Protein AF-A0A1Y0UY55-F1 (afdb_monomer_lite)

Radius of gyration: 29.43 Å; chains: 1; bounding box: 78×41×104 Å

Foldseek 3Di:
DDDDDPPPPDDPDPPQDAPALFAPCCVVPVPPDDVQLRVLSSVLQVVLCVLQVPRRGDDAAQDLPDPSHSCVRCVPFDCVLVSVLSRQSRDNDSVSHDGVVVSVVSVVVRVVVRVVVVVVVVVVVVVVVVVVVVCVVVPPPPPPPPPPPDDDDDD

Structure (mmCIF, N/CA/C/O backbone):
data_AF-A0A1Y0UY55-F1
#
_entry.id   AF-A0A1Y0UY55-F1
#
loop_
_atom_site.group_PDB
_atom_site.id
_atom_site.type_symbol
_atom_site.label_atom_id
_atom_site.label_alt_id
_atom_site.label_comp_id
_atom_site.label_asym_id
_atom_site.label_entity_id
_atom_site.label_seq_id
_atom_site.pdbx_PDB_ins_code
_atom_site.Cartn_x
_atom_site.Cartn_y
_atom_site.Cartn_z
_atom_site.occupancy
_atom_site.B_iso_or_equiv
_atom_site.auth_seq_id
_atom_site.auth_comp_id
_atom_site.auth_asym_id
_atom_site.auth_atom_id
_atom_site.pdbx_PDB_model_num
ATOM 1 N N . MET A 1 1 ? -0.824 16.457 -48.269 1.00 42.06 1 MET A N 1
ATOM 2 C CA . MET A 1 1 ? -1.947 15.615 -47.802 1.00 42.06 1 MET A CA 1
ATOM 3 C C . MET A 1 1 ? -2.397 16.173 -46.455 1.00 42.06 1 MET A C 1
ATOM 5 O O . MET A 1 1 ? -1.628 16.092 -45.508 1.00 42.06 1 MET A O 1
ATOM 9 N N . LYS A 1 2 ? -3.539 16.873 -46.391 1.00 44.69 2 LYS A N 1
ATOM 10 C CA . LYS A 1 2 ? -4.125 17.350 -45.125 1.00 44.69 2 LYS A CA 1
ATOM 11 C C . LYS A 1 2 ? -5.049 16.246 -44.615 1.00 44.69 2 LYS A C 1
ATOM 13 O O . LYS A 1 2 ? -5.976 15.878 -45.328 1.00 44.69 2 LYS A O 1
ATOM 18 N N . TYR A 1 3 ? -4.761 15.703 -43.439 1.00 45.66 3 TYR A N 1
ATOM 19 C CA . TYR A 1 3 ? -5.627 14.726 -42.781 1.00 45.66 3 TYR A CA 1
ATOM 20 C C . TYR A 1 3 ? -6.868 15.449 -42.228 1.00 45.66 3 TYR A C 1
ATOM 22 O O . TYR A 1 3 ? -6.690 16.471 -41.560 1.00 45.66 3 TYR A O 1
ATOM 30 N N . PRO A 1 4 ? -8.100 14.992 -42.520 1.00 63.03 4 PRO A N 1
ATOM 31 C CA . PRO A 1 4 ? -9.296 15.596 -41.961 1.00 63.03 4 PRO A CA 1
ATOM 32 C C . PRO A 1 4 ? -9.534 15.070 -40.541 1.00 63.03 4 PRO A C 1
ATOM 34 O O . PRO A 1 4 ? -9.404 13.879 -40.279 1.00 63.03 4 PRO A O 1
ATOM 37 N N . ASP A 1 5 ? -9.853 16.007 -39.654 1.00 55.16 5 ASP A N 1
ATOM 38 C CA . ASP A 1 5 ? -10.632 15.851 -38.423 1.00 55.16 5 ASP A CA 1
ATOM 39 C C . ASP A 1 5 ? -10.394 14.579 -37.585 1.00 55.16 5 ASP A C 1
ATOM 41 O O . ASP A 1 5 ? -11.165 13.619 -37.590 1.00 55.16 5 ASP A O 1
ATOM 45 N N . LEU A 1 6 ? -9.326 14.601 -36.784 1.00 55.16 6 LEU A N 1
ATOM 46 C CA . LEU A 1 6 ? -9.222 13.732 -35.616 1.00 55.16 6 LEU A CA 1
ATOM 47 C C . LEU A 1 6 ? -10.054 14.358 -34.495 1.00 55.16 6 LEU A C 1
ATOM 49 O O . LEU A 1 6 ? -9.513 15.035 -33.621 1.00 55.16 6 LEU A O 1
ATOM 53 N N . THR A 1 7 ? -11.368 14.132 -34.491 1.00 56.78 7 THR A N 1
ATOM 54 C CA . THR A 1 7 ? -12.129 14.293 -33.247 1.00 56.78 7 THR A CA 1
ATOM 55 C C . THR A 1 7 ? -11.466 13.389 -32.204 1.00 56.78 7 THR A C 1
ATOM 57 O O . THR A 1 7 ? -11.364 12.184 -32.455 1.00 56.78 7 THR A O 1
ATOM 60 N N . PRO A 1 8 ? -10.970 13.904 -31.068 1.00 49.66 8 PRO A N 1
ATOM 61 C CA . PRO A 1 8 ? -10.341 13.059 -30.069 1.00 49.66 8 PRO A CA 1
ATOM 62 C C . PRO A 1 8 ? -11.425 12.171 -29.449 1.00 49.66 8 PRO A C 1
ATOM 64 O O . PRO A 1 8 ? -12.199 12.605 -28.602 1.00 49.66 8 PRO A O 1
ATOM 67 N N . ILE A 1 9 ? -11.508 10.916 -29.902 1.00 54.31 9 ILE A N 1
ATOM 68 C CA . ILE A 1 9 ? -12.433 9.897 -29.369 1.00 54.31 9 ILE A CA 1
ATOM 69 C C . ILE A 1 9 ? -12.023 9.504 -27.933 1.00 54.31 9 ILE A C 1
ATOM 71 O O . ILE A 1 9 ? -12.793 8.910 -27.174 1.00 54.31 9 ILE A O 1
ATOM 75 N N . THR A 1 10 ? -10.814 9.873 -27.513 1.00 48.00 10 THR A N 1
ATOM 76 C CA . THR A 1 10 ? -10.341 9.708 -26.145 1.00 48.00 10 THR A CA 1
ATOM 77 C C . THR A 1 10 ? -11.104 10.659 -25.227 1.00 48.00 10 THR A C 1
ATOM 79 O O . THR A 1 10 ? -10.847 11.862 -25.194 1.00 48.00 10 THR A O 1
ATOM 82 N N . LYS A 1 11 ? -12.038 10.117 -24.430 1.00 53.25 11 LYS A N 1
ATOM 83 C CA . LYS A 1 11 ? -12.577 10.828 -23.258 1.00 53.25 11 LYS A CA 1
ATOM 84 C C . LYS A 1 11 ? -11.387 11.432 -22.484 1.00 53.25 11 LYS A C 1
ATOM 86 O O . LYS A 1 11 ? -10.401 10.707 -22.336 1.00 53.25 11 LYS A O 1
ATOM 91 N N . PRO A 1 12 ? -11.452 12.670 -21.948 1.00 48.75 12 PRO A N 1
ATOM 92 C CA . PRO A 1 12 ? -10.288 13.415 -21.426 1.00 48.75 12 PRO A CA 1
ATOM 93 C C . PRO A 1 12 ? -9.545 12.788 -20.227 1.00 48.75 12 PRO A C 1
ATOM 95 O O . PRO A 1 12 ? -8.784 13.465 -19.542 1.00 48.75 12 PRO A O 1
ATOM 98 N N . ARG A 1 13 ? -9.808 11.523 -19.891 1.00 48.31 13 ARG A N 1
ATOM 99 C CA . ARG A 1 13 ? -9.375 10.898 -18.648 1.00 48.31 13 ARG A CA 1
ATOM 100 C C . ARG A 1 13 ? -9.328 9.368 -18.702 1.00 48.31 13 ARG A C 1
ATOM 102 O O . ARG A 1 13 ? -9.698 8.718 -17.730 1.00 48.31 13 ARG A O 1
ATOM 109 N N . ARG A 1 14 ? -8.930 8.761 -19.826 1.00 45.62 14 ARG A N 1
ATOM 110 C CA . ARG A 1 14 ? -8.780 7.297 -19.887 1.00 45.62 14 ARG A CA 1
ATOM 111 C C . ARG A 1 14 ? -7.407 6.867 -20.378 1.00 45.62 14 ARG A C 1
ATOM 113 O O . ARG A 1 14 ? -7.262 6.379 -21.486 1.00 45.62 14 ARG A O 1
ATOM 120 N N . ASP A 1 15 ? -6.440 7.034 -19.485 1.00 50.66 15 ASP A N 1
ATOM 121 C CA . ASP A 1 15 ? -5.084 6.496 -19.603 1.00 50.66 15 ASP A CA 1
ATOM 122 C C . ASP A 1 15 ? -4.644 5.923 -18.237 1.00 50.66 15 ASP A C 1
ATOM 124 O O . ASP A 1 15 ? -3.604 6.270 -17.687 1.00 50.66 15 ASP A O 1
ATOM 128 N N . VAL A 1 16 ? -5.529 5.138 -17.600 1.00 51.12 16 VAL A N 1
ATOM 129 C CA . VAL A 1 16 ? -5.511 4.939 -16.131 1.00 51.12 16 VAL A CA 1
ATOM 130 C C . VAL A 1 16 ? -5.124 3.534 -15.651 1.00 51.12 16 VAL A C 1
ATOM 132 O O . VAL A 1 16 ? -5.099 3.295 -14.457 1.00 51.12 16 VAL A O 1
ATOM 135 N N . GLY A 1 17 ? -4.810 2.587 -16.537 1.00 50.25 17 GLY A N 1
ATOM 136 C CA . GLY A 1 17 ? -4.591 1.193 -16.116 1.00 50.25 17 GLY A CA 1
ATOM 137 C C . GLY A 1 17 ? -3.169 0.896 -15.639 1.00 50.25 17 GLY A C 1
ATOM 138 O O . GLY A 1 17 ? -2.929 0.658 -14.463 1.00 50.25 17 GLY A O 1
ATOM 139 N N . ALA A 1 18 ? -2.216 0.894 -16.571 1.00 61.75 18 ALA A N 1
ATOM 140 C CA . ALA A 1 18 ? -0.855 0.443 -16.282 1.00 61.75 18 ALA A CA 1
ATOM 141 C C . ALA A 1 18 ? 0.066 1.572 -15.802 1.00 61.75 18 ALA A C 1
ATOM 143 O O . ALA A 1 18 ? 0.970 1.344 -15.014 1.00 61.75 18 ALA A O 1
ATOM 144 N N . LYS A 1 19 ? -0.134 2.818 -16.249 1.00 69.62 19 LYS A N 1
ATOM 145 C CA . LYS A 1 19 ? 0.881 3.869 -16.059 1.00 69.62 19 LYS A CA 1
ATOM 146 C C . LYS A 1 19 ? 1.117 4.257 -14.593 1.00 69.62 19 LYS A C 1
ATOM 148 O O . LYS A 1 19 ? 2.256 4.542 -14.234 1.00 69.62 19 LYS A O 1
ATOM 153 N N . PHE A 1 20 ? 0.065 4.276 -13.776 1.00 76.38 20 PHE A N 1
ATOM 154 C CA . PHE A 1 20 ? 0.132 4.712 -12.374 1.00 76.38 20 PHE A CA 1
ATOM 155 C C . PHE A 1 20 ? 0.603 3.608 -11.418 1.00 76.38 20 PHE A C 1
ATOM 157 O O . PHE A 1 20 ? 1.113 3.900 -10.337 1.00 76.38 20 PHE A O 1
ATOM 164 N N . THR A 1 21 ? 0.466 2.345 -11.823 1.00 86.44 21 THR A N 1
ATOM 165 C CA . THR A 1 21 ? 0.900 1.170 -11.055 1.00 86.44 21 THR A CA 1
ATOM 166 C C . THR A 1 21 ? 2.222 0.591 -11.561 1.00 86.44 21 THR A C 1
ATOM 168 O O . THR A 1 21 ? 2.841 -0.199 -10.861 1.00 86.44 21 THR A O 1
ATOM 171 N N . MET A 1 22 ? 2.697 0.998 -12.741 1.00 89.25 22 MET A N 1
ATOM 172 C CA . MET A 1 22 ? 3.939 0.495 -13.328 1.00 89.25 22 MET A CA 1
ATOM 173 C C . MET A 1 22 ? 5.179 1.055 -12.629 1.00 89.25 22 MET A C 1
ATOM 175 O O . MET A 1 22 ? 5.333 2.268 -12.453 1.00 89.25 22 MET A O 1
ATOM 179 N N . ALA A 1 23 ? 6.091 0.145 -12.296 1.00 91.81 23 ALA A N 1
ATOM 180 C CA . ALA A 1 23 ? 7.362 0.455 -11.666 1.00 91.81 23 ALA A CA 1
ATOM 181 C C . ALA A 1 23 ? 8.260 1.343 -12.561 1.00 91.81 23 ALA A C 1
ATOM 183 O O . ALA A 1 23 ? 8.166 1.299 -13.797 1.00 91.81 23 ALA A O 1
ATOM 184 N N . PRO A 1 24 ? 9.124 2.192 -11.971 1.00 91.69 24 PRO A N 1
ATOM 185 C CA . PRO A 1 24 ? 9.920 3.165 -12.720 1.00 91.69 24 PRO A CA 1
ATOM 186 C C . PRO A 1 24 ? 10.891 2.530 -13.726 1.00 91.69 24 PRO A C 1
ATOM 188 O O . PRO A 1 24 ? 11.105 3.101 -14.795 1.00 91.69 24 PRO A O 1
ATOM 191 N N . GLU A 1 25 ? 11.459 1.369 -13.418 1.00 91.31 25 GLU A N 1
ATOM 192 C CA . GLU A 1 25 ? 12.340 0.595 -14.294 1.00 91.31 25 GLU A CA 1
ATOM 193 C C . GLU A 1 25 ? 11.589 0.027 -15.503 1.00 91.31 25 GLU A C 1
ATOM 195 O O . GLU A 1 25 ? 12.051 0.186 -16.630 1.00 91.31 25 GLU A O 1
ATOM 200 N N . MET A 1 26 ? 10.369 -0.482 -15.303 1.00 89.88 26 MET A N 1
ATOM 201 C CA . MET A 1 26 ? 9.508 -0.975 -16.386 1.00 89.88 26 MET A CA 1
ATOM 202 C C . MET A 1 26 ? 9.090 0.143 -17.343 1.00 89.88 26 MET A C 1
ATOM 204 O O . MET A 1 26 ? 8.956 -0.068 -18.546 1.00 89.88 26 MET A O 1
ATOM 208 N N . ARG A 1 27 ? 8.936 1.371 -16.830 1.00 86.56 27 ARG A N 1
ATOM 209 C CA . ARG A 1 27 ? 8.690 2.566 -17.654 1.00 86.56 27 ARG A CA 1
ATOM 210 C C . ARG A 1 27 ? 9.889 2.980 -18.505 1.00 86.56 27 ARG A C 1
ATOM 212 O O . ARG A 1 27 ? 9.682 3.639 -19.521 1.00 86.56 27 ARG A O 1
ATOM 219 N N . ARG A 1 28 ? 11.113 2.702 -18.048 1.00 85.56 28 ARG A N 1
ATOM 220 C CA . ARG A 1 28 ? 12.355 3.136 -18.705 1.00 85.56 28 ARG A CA 1
ATOM 221 C C . ARG A 1 28 ? 12.838 2.097 -19.708 1.00 85.56 28 ARG A C 1
ATOM 223 O O . ARG A 1 28 ? 13.065 2.444 -20.861 1.00 85.56 28 ARG A O 1
ATOM 230 N N . GLU A 1 29 ? 12.966 0.847 -19.276 1.00 85.19 29 GLU A N 1
ATOM 231 C CA . GLU A 1 29 ? 13.508 -0.248 -20.077 1.00 85.19 29 GLU A CA 1
ATOM 232 C C . GLU A 1 29 ? 12.925 -1.594 -19.618 1.00 85.19 29 GLU A C 1
ATOM 234 O O . GLU A 1 29 ? 13.529 -2.339 -18.852 1.00 85.19 29 GLU A O 1
ATOM 239 N N . ALA A 1 30 ? 11.726 -1.921 -20.103 1.00 79.94 30 ALA A N 1
ATOM 240 C CA . ALA A 1 30 ? 11.030 -3.150 -19.713 1.00 79.94 30 ALA A CA 1
ATOM 241 C C . ALA A 1 30 ? 11.770 -4.443 -20.113 1.00 79.94 30 ALA A C 1
ATOM 243 O O . ALA A 1 30 ? 11.620 -5.461 -19.451 1.00 79.94 30 ALA A O 1
ATOM 244 N N . ALA A 1 31 ? 12.563 -4.422 -21.190 1.00 79.25 31 ALA A N 1
ATOM 245 C CA . ALA A 1 31 ? 13.205 -5.624 -21.728 1.00 79.25 31 ALA A CA 1
ATOM 246 C C . ALA A 1 31 ? 14.333 -6.184 -20.839 1.00 79.25 31 ALA A C 1
ATOM 248 O O . ALA A 1 31 ? 14.628 -7.373 -20.924 1.00 79.25 31 ALA A O 1
ATOM 249 N N . GLY A 1 32 ? 14.965 -5.337 -20.019 1.00 79.00 32 GLY A N 1
ATOM 250 C CA . GLY A 1 32 ? 16.083 -5.714 -19.145 1.00 79.00 32 GLY A CA 1
ATOM 251 C C . GLY A 1 32 ? 15.760 -5.674 -17.651 1.00 79.00 32 GLY A C 1
ATOM 252 O O . GLY A 1 32 ? 16.637 -5.951 -16.837 1.00 79.00 32 GLY A O 1
ATOM 253 N N . ALA A 1 33 ? 14.536 -5.300 -17.281 1.00 83.94 33 ALA A N 1
ATOM 254 C CA . ALA A 1 33 ? 14.147 -5.132 -15.890 1.00 83.94 33 ALA A CA 1
ATOM 255 C C . ALA A 1 33 ? 13.606 -6.438 -15.284 1.00 83.94 33 ALA A C 1
ATOM 257 O O . ALA A 1 33 ? 12.964 -7.239 -15.963 1.00 83.94 33 ALA A O 1
ATOM 258 N N . ASP A 1 34 ? 13.842 -6.635 -13.987 1.00 88.94 34 ASP A N 1
ATOM 259 C CA . ASP A 1 34 ? 13.304 -7.780 -13.251 1.00 88.94 34 ASP A CA 1
ATOM 260 C C . ASP A 1 34 ? 11.809 -7.577 -12.953 1.00 88.94 34 ASP A C 1
ATOM 262 O O . ASP A 1 34 ? 11.404 -6.585 -12.341 1.00 88.94 34 ASP A O 1
ATOM 266 N N . GLY A 1 35 ? 10.986 -8.529 -13.398 1.00 89.75 35 GLY A N 1
ATOM 267 C CA . GLY A 1 35 ? 9.536 -8.517 -13.216 1.00 89.75 35 GLY A CA 1
ATOM 268 C C . GLY A 1 35 ? 9.100 -8.673 -11.762 1.00 89.75 35 GLY A C 1
ATOM 269 O O . GLY A 1 35 ? 8.130 -8.045 -11.351 1.00 89.75 35 GLY A O 1
ATOM 270 N N . LEU A 1 36 ? 9.832 -9.442 -10.952 1.00 94.62 36 LEU A N 1
ATOM 271 C CA . LEU A 1 36 ? 9.422 -9.752 -9.578 1.00 94.62 36 LEU A CA 1
ATOM 272 C C . LEU A 1 36 ? 9.328 -8.508 -8.670 1.00 94.62 36 LEU A C 1
ATOM 274 O O . LEU A 1 36 ? 8.268 -8.280 -8.078 1.00 94.62 36 LEU A O 1
ATOM 278 N N . PRO A 1 37 ? 10.366 -7.655 -8.552 1.00 95.81 37 PRO A N 1
ATOM 279 C CA . PRO A 1 37 ? 10.258 -6.424 -7.773 1.00 95.81 37 PRO A CA 1
ATOM 280 C C . PRO A 1 37 ? 9.311 -5.404 -8.422 1.00 95.81 37 PRO A C 1
ATOM 282 O O . PRO A 1 37 ? 8.736 -4.568 -7.716 1.00 95.81 37 PRO A O 1
ATOM 285 N N . ALA A 1 38 ? 9.117 -5.444 -9.743 1.00 95.06 38 ALA A N 1
ATOM 286 C CA . ALA A 1 38 ? 8.142 -4.592 -10.422 1.00 95.06 38 ALA A CA 1
ATOM 287 C C . ALA A 1 38 ? 6.695 -4.974 -10.067 1.00 95.06 38 ALA A C 1
ATOM 289 O O . ALA A 1 38 ? 5.859 -4.093 -9.836 1.00 95.06 38 ALA A O 1
ATOM 290 N N . ASP A 1 39 ? 6.412 -6.270 -9.939 1.00 95.19 39 ASP A N 1
ATOM 291 C CA . ASP A 1 39 ? 5.116 -6.780 -9.501 1.00 95.19 39 ASP A CA 1
ATOM 292 C C . ASP A 1 39 ? 4.821 -6.354 -8.059 1.00 95.19 39 ASP A C 1
ATOM 294 O O . ASP A 1 39 ? 3.722 -5.870 -7.786 1.00 95.19 39 ASP A O 1
ATOM 298 N N . VAL A 1 40 ? 5.811 -6.412 -7.159 1.00 97.81 40 VAL A N 1
ATOM 299 C CA . VAL A 1 40 ? 5.698 -5.910 -5.772 1.00 97.81 40 VAL A CA 1
ATOM 300 C C . VAL A 1 40 ? 5.306 -4.430 -5.738 1.00 97.81 40 VAL A C 1
ATOM 302 O O . VAL A 1 40 ? 4.404 -4.038 -4.990 1.00 97.81 40 VAL A O 1
ATOM 305 N N . PHE A 1 41 ? 5.934 -3.609 -6.584 1.00 96.69 41 PHE A N 1
ATOM 306 C CA . PHE A 1 41 ? 5.590 -2.194 -6.707 1.00 96.69 41 PHE A CA 1
ATOM 307 C C . PHE A 1 41 ? 4.136 -2.023 -7.160 1.00 96.69 41 PHE A C 1
ATOM 309 O O . PHE A 1 41 ? 3.355 -1.315 -6.519 1.00 96.69 41 PHE A O 1
ATOM 316 N N . SER A 1 42 ? 3.744 -2.700 -8.242 1.00 94.88 42 SER A N 1
ATOM 317 C CA . SER A 1 42 ? 2.394 -2.576 -8.802 1.00 94.88 42 SER A CA 1
ATOM 318 C C . SER A 1 42 ? 1.306 -3.097 -7.860 1.00 94.88 42 SER A C 1
ATOM 320 O O . SER A 1 42 ? 0.231 -2.493 -7.763 1.00 94.88 42 SER A O 1
ATOM 322 N N . PHE A 1 43 ? 1.607 -4.146 -7.093 1.00 96.00 43 PHE A N 1
ATOM 323 C CA . PHE A 1 43 ? 0.754 -4.668 -6.035 1.00 96.00 43 PHE A CA 1
ATOM 324 C C . PHE A 1 43 ? 0.511 -3.614 -4.956 1.00 96.00 43 PHE A C 1
ATOM 326 O O . PHE A 1 43 ? -0.641 -3.334 -4.633 1.00 96.00 43 PHE A O 1
ATOM 333 N N . ALA A 1 44 ? 1.562 -2.965 -4.448 1.00 96.94 44 ALA A N 1
ATOM 334 C CA . ALA A 1 44 ? 1.422 -1.936 -3.418 1.00 96.94 44 ALA A CA 1
ATOM 335 C C . ALA A 1 44 ? 0.585 -0.738 -3.893 1.00 96.94 44 ALA A C 1
ATOM 337 O O . ALA A 1 44 ? -0.275 -0.247 -3.159 1.00 96.94 44 ALA A O 1
ATOM 338 N N . LYS A 1 45 ? 0.773 -0.297 -5.142 1.00 95.31 45 LYS A N 1
ATOM 339 C CA . LYS A 1 45 ? -0.034 0.782 -5.739 1.00 95.31 45 LYS A CA 1
ATOM 340 C C . LYS A 1 45 ? -1.499 0.370 -5.881 1.00 95.31 45 LYS A C 1
ATOM 342 O O . LYS A 1 45 ? -2.387 1.163 -5.582 1.00 95.31 45 LYS A O 1
ATOM 347 N N . THR A 1 46 ? -1.747 -0.872 -6.290 1.00 94.50 46 THR A N 1
ATOM 348 C CA . THR A 1 46 ? -3.101 -1.426 -6.424 1.00 94.50 46 THR A CA 1
ATOM 349 C C . THR A 1 46 ? -3.787 -1.562 -5.068 1.00 94.50 46 THR A C 1
ATOM 351 O O . THR A 1 46 ? -4.940 -1.164 -4.929 1.00 94.50 46 THR A O 1
ATOM 354 N N . LEU A 1 47 ? -3.073 -2.057 -4.055 1.00 95.88 47 LEU A N 1
ATOM 355 C CA . LEU A 1 47 ? -3.570 -2.158 -2.686 1.00 95.88 47 LEU A CA 1
ATOM 356 C C . LEU A 1 47 ? -3.947 -0.781 -2.139 1.00 95.88 47 LEU A C 1
ATOM 358 O O . LEU A 1 47 ? -5.019 -0.622 -1.565 1.00 95.88 47 LEU A O 1
ATOM 362 N N . TRP A 1 48 ? -3.108 0.229 -2.369 1.00 96.38 48 TRP A N 1
ATOM 363 C CA . TRP A 1 48 ? -3.425 1.596 -1.972 1.00 96.38 48 TRP A CA 1
ATOM 364 C C . TRP A 1 48 ? -4.699 2.111 -2.653 1.00 96.38 48 TRP A C 1
ATOM 366 O O . TRP A 1 48 ? -5.583 2.601 -1.961 1.00 96.38 48 TRP A O 1
ATOM 376 N N . ILE A 1 49 ? -4.836 1.945 -3.977 1.00 94.75 49 ILE A N 1
ATOM 377 C CA . ILE A 1 49 ? -6.047 2.346 -4.724 1.00 94.75 49 ILE A CA 1
ATOM 378 C C . ILE A 1 49 ? -7.287 1.642 -4.164 1.00 94.75 49 ILE A C 1
ATOM 380 O O . ILE A 1 49 ? -8.341 2.258 -4.027 1.00 94.75 49 ILE A O 1
ATOM 384 N N . PHE A 1 50 ? -7.165 0.356 -3.836 1.00 93.69 50 PHE A N 1
ATOM 385 C CA . PHE A 1 50 ? -8.254 -0.422 -3.259 1.00 93.69 50 PHE A CA 1
ATOM 386 C C . PHE A 1 50 ? -8.681 0.109 -1.884 1.00 93.69 50 PHE A C 1
ATOM 388 O O . PHE A 1 50 ? -9.876 0.248 -1.637 1.00 93.69 50 PHE A O 1
ATOM 395 N N . LEU A 1 51 ? -7.724 0.436 -1.012 1.00 93.81 51 LEU A N 1
ATOM 396 C CA . LEU A 1 51 ? -7.997 0.922 0.344 1.00 93.81 51 LEU A CA 1
ATOM 397 C C . LEU A 1 51 ? -8.548 2.351 0.368 1.00 93.81 51 LEU A C 1
ATOM 399 O O . LEU A 1 51 ? -9.423 2.656 1.172 1.00 93.81 51 LEU A O 1
ATOM 403 N N . THR A 1 52 ? -8.042 3.233 -0.494 1.00 94.00 52 THR A N 1
ATOM 404 C CA . THR A 1 52 ? -8.445 4.649 -0.511 1.00 94.00 52 THR A CA 1
ATOM 405 C C . THR A 1 52 ? -9.643 4.923 -1.411 1.00 94.00 52 THR A C 1
ATOM 407 O O . THR A 1 52 ? -10.301 5.950 -1.262 1.00 94.00 52 THR A O 1
ATOM 410 N N . GLY A 1 53 ? -9.922 4.032 -2.365 1.00 92.56 53 GLY A N 1
ATOM 411 C CA . GLY A 1 53 ? -10.930 4.239 -3.400 1.00 92.56 53 GLY A CA 1
ATOM 412 C C . GLY A 1 53 ? -1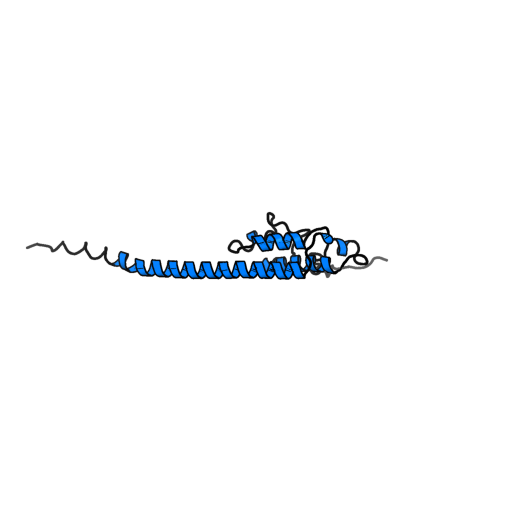0.539 5.285 -4.450 1.00 92.56 53 GLY A C 1
ATOM 413 O O . GLY A 1 53 ? -11.369 5.619 -5.293 1.00 92.56 53 GLY A O 1
ATOM 414 N N . GLU A 1 54 ? -9.303 5.799 -4.432 1.00 90.75 54 GLU A N 1
ATOM 415 C CA . GLU A 1 54 ? -8.831 6.843 -5.349 1.00 90.75 54 GLU A CA 1
ATOM 416 C C . GLU A 1 54 ? -8.363 6.245 -6.690 1.00 90.75 54 GLU A C 1
ATOM 418 O O . GLU A 1 54 ? -7.253 5.711 -6.788 1.00 90.75 54 GLU A O 1
ATOM 423 N N . PRO A 1 55 ? -9.153 6.359 -7.777 1.00 82.94 55 PRO A N 1
ATOM 424 C CA . PRO A 1 55 ? -8.936 5.584 -9.002 1.00 82.94 55 PRO A CA 1
ATOM 425 C C . PRO A 1 55 ? -7.720 6.038 -9.816 1.00 82.94 55 PRO A C 1
ATOM 427 O O . PRO A 1 55 ? -7.284 5.334 -10.723 1.00 82.94 55 PRO A O 1
ATOM 430 N N . LEU A 1 56 ? -7.203 7.238 -9.547 1.00 84.06 56 LEU A N 1
ATOM 431 C CA . LEU A 1 56 ? -6.044 7.793 -10.250 1.00 84.06 56 LEU A CA 1
ATOM 432 C C . LEU A 1 56 ? -4.722 7.390 -9.593 1.00 84.06 56 LEU A C 1
ATOM 434 O O . LEU A 1 56 ? -3.668 7.600 -10.190 1.00 84.06 56 LEU A O 1
ATOM 438 N N . GLY A 1 57 ? -4.765 6.811 -8.390 1.00 88.00 57 GLY A N 1
ATOM 439 C CA . GLY A 1 57 ? -3.560 6.510 -7.637 1.00 88.00 57 GLY A CA 1
ATOM 440 C C . GLY A 1 57 ? -2.756 7.770 -7.309 1.00 88.00 57 GLY A C 1
ATOM 441 O O . GLY A 1 57 ? -3.287 8.867 -7.134 1.00 88.00 57 GLY A O 1
ATOM 442 N N . PHE A 1 58 ? -1.442 7.595 -7.247 1.00 91.06 58 PHE A N 1
ATOM 443 C CA . PHE A 1 58 ? -0.476 8.669 -7.052 1.00 91.06 58 PHE A CA 1
ATOM 444 C C . PHE A 1 58 ? 0.789 8.390 -7.861 1.00 91.06 58 PHE A C 1
ATOM 446 O O . PHE A 1 58 ? 1.032 7.254 -8.270 1.00 91.06 58 PHE A O 1
ATOM 453 N N . ASP A 1 59 ? 1.631 9.398 -8.050 1.00 88.94 59 ASP A N 1
ATOM 454 C CA . ASP A 1 59 ? 2.910 9.247 -8.742 1.00 88.94 59 ASP A CA 1
ATOM 455 C C . ASP A 1 59 ? 4.057 8.981 -7.762 1.00 88.94 59 ASP A C 1
ATOM 457 O O . ASP A 1 59 ? 4.089 9.517 -6.657 1.00 88.94 59 ASP A O 1
ATOM 461 N N . GLY A 1 60 ? 5.024 8.168 -8.190 1.00 90.69 60 GLY A N 1
ATOM 462 C CA . GLY A 1 60 ? 6.242 7.908 -7.421 1.00 90.69 60 GLY A CA 1
ATOM 463 C C . GLY A 1 60 ? 6.055 6.980 -6.208 1.00 90.69 60 GLY A C 1
ATOM 464 O O . GLY A 1 60 ? 5.068 6.228 -6.160 1.00 90.69 60 GLY A O 1
ATOM 465 N N . PRO A 1 61 ? 7.032 6.990 -5.275 1.00 94.12 61 PRO A N 1
ATOM 466 C CA . PRO A 1 61 ? 7.020 6.164 -4.073 1.00 94.12 61 PRO A CA 1
ATOM 467 C C . PRO A 1 61 ? 5.961 6.634 -3.074 1.00 94.12 61 PRO A C 1
ATOM 469 O O . PRO A 1 61 ? 5.567 7.802 -3.047 1.00 94.12 61 PRO A O 1
ATOM 472 N N . TYR A 1 62 ? 5.490 5.708 -2.250 1.00 97.06 62 TYR A N 1
ATOM 473 C CA . TYR A 1 62 ? 4.556 5.983 -1.172 1.00 97.06 62 TYR A CA 1
ATOM 474 C C . TYR A 1 62 ? 5.248 6.746 -0.038 1.00 97.06 62 TYR A C 1
ATOM 476 O O . TYR A 1 62 ? 6.362 6.413 0.356 1.00 97.06 62 TYR A O 1
ATOM 484 N N . VAL A 1 63 ? 4.573 7.765 0.502 1.00 96.81 63 VAL A N 1
ATOM 485 C CA . VAL A 1 63 ? 5.074 8.566 1.625 1.00 96.81 63 VAL A CA 1
ATOM 486 C C . VAL A 1 63 ? 3.952 8.766 2.637 1.00 96.81 63 VAL A C 1
ATOM 488 O O . VAL A 1 63 ? 3.034 9.558 2.405 1.00 96.81 63 VAL A O 1
ATOM 491 N N . ALA A 1 64 ? 4.056 8.084 3.778 1.00 95.38 64 ALA A N 1
ATOM 492 C CA . ALA A 1 64 ? 3.023 8.038 4.816 1.00 95.38 64 ALA A CA 1
ATOM 493 C C . ALA A 1 64 ? 2.621 9.418 5.369 1.00 95.38 64 ALA A C 1
ATOM 495 O O . ALA A 1 64 ? 1.455 9.663 5.654 1.00 95.38 64 ALA A O 1
ATOM 496 N N . LEU A 1 65 ? 3.579 10.345 5.489 1.00 94.19 65 LEU A N 1
ATOM 497 C CA . LEU A 1 65 ? 3.351 11.697 6.025 1.00 94.19 65 LEU A CA 1
ATOM 498 C C . LEU A 1 65 ? 2.877 12.712 4.970 1.00 94.19 65 LEU A C 1
ATOM 500 O O . LEU A 1 65 ? 2.823 13.911 5.239 1.00 94.19 65 LEU A O 1
ATOM 504 N N . SER A 1 66 ? 2.574 12.260 3.755 1.00 95.00 66 SER A N 1
ATOM 505 C CA . SER A 1 66 ? 2.108 13.117 2.664 1.00 95.00 66 SER A CA 1
ATOM 506 C C . SER A 1 66 ? 0.596 12.983 2.446 1.00 95.00 66 SER A C 1
ATOM 508 O O . SER A 1 66 ? -0.095 12.261 3.163 1.00 95.00 66 SER A O 1
ATOM 510 N N . ARG A 1 67 ? 0.065 13.647 1.410 1.00 93.50 67 ARG A N 1
ATOM 511 C CA . ARG A 1 67 ? -1.357 13.552 1.028 1.00 93.50 67 ARG A CA 1
ATOM 512 C C . ARG A 1 67 ? -1.803 12.128 0.704 1.00 93.50 67 ARG A C 1
ATOM 514 O O . ARG A 1 67 ? -2.976 11.823 0.867 1.00 93.50 67 ARG A O 1
ATOM 521 N N . VAL A 1 68 ? -0.885 11.265 0.269 1.00 95.69 68 VAL A N 1
ATOM 522 C CA . VAL A 1 68 ? -1.216 9.875 -0.066 1.00 95.69 68 VAL A CA 1
ATOM 523 C C . VAL A 1 68 ? -1.244 8.965 1.162 1.00 95.69 68 VAL A C 1
ATOM 525 O O . VAL A 1 68 ? -1.633 7.815 1.035 1.00 95.69 68 VAL A O 1
ATOM 528 N N . GLY A 1 69 ? -0.866 9.457 2.347 1.00 96.81 69 GLY A N 1
ATOM 529 C CA . GLY A 1 69 ? -0.861 8.679 3.585 1.00 96.81 69 GLY A CA 1
ATOM 530 C C . GLY A 1 69 ? -2.213 8.033 3.904 1.00 96.81 69 GLY A C 1
ATOM 531 O O . GLY A 1 69 ? -3.234 8.721 3.873 1.00 96.81 69 GLY A O 1
ATOM 532 N N . LEU A 1 70 ? -2.229 6.745 4.267 1.00 96.38 70 LEU A N 1
ATOM 533 C CA . LEU A 1 70 ? -3.447 5.979 4.565 1.00 96.38 70 LEU A CA 1
ATOM 534 C C . LEU A 1 70 ? -4.261 6.598 5.704 1.00 96.38 70 LEU A C 1
ATOM 536 O O . LEU A 1 70 ? -5.486 6.593 5.645 1.00 96.38 70 LEU A O 1
ATOM 540 N N . LYS A 1 71 ? -3.601 7.222 6.686 1.00 94.56 71 LYS A N 1
ATOM 541 C CA . LYS A 1 71 ? -4.263 7.943 7.785 1.00 94.56 71 LYS A CA 1
ATOM 542 C C . LYS A 1 71 ? -5.223 9.046 7.309 1.00 94.56 71 LYS A C 1
ATOM 544 O O . LYS A 1 71 ? -6.169 9.370 8.018 1.00 94.56 71 LYS A O 1
ATOM 549 N N . ASN A 1 72 ? -5.012 9.612 6.116 1.00 94.56 72 ASN A N 1
AT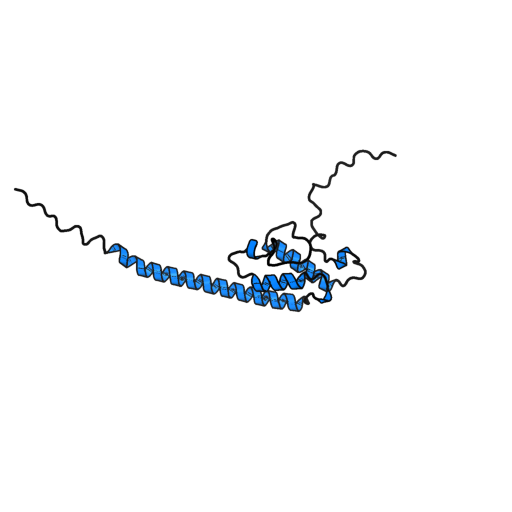OM 550 C CA . ASN A 1 72 ? -5.917 10.617 5.545 1.00 94.56 72 ASN A CA 1
ATOM 551 C C . ASN A 1 72 ? -7.235 10.012 5.028 1.00 94.56 72 ASN A C 1
ATOM 553 O O . ASN A 1 72 ? -8.204 10.744 4.850 1.00 94.56 72 ASN A O 1
ATOM 557 N N . PHE A 1 73 ? -7.264 8.702 4.773 1.00 94.44 73 PHE A N 1
ATOM 558 C CA . PHE A 1 73 ? -8.412 7.975 4.222 1.00 94.44 73 PHE A CA 1
ATOM 559 C C . PHE A 1 73 ? -9.071 7.065 5.265 1.00 94.44 73 PHE A C 1
ATOM 561 O O . PHE A 1 73 ? -10.276 6.844 5.218 1.00 94.44 73 PHE A O 1
ATOM 568 N N . MET A 1 74 ? -8.288 6.563 6.222 1.00 91.50 74 MET A N 1
ATOM 569 C CA . MET A 1 74 ? -8.716 5.642 7.276 1.00 91.50 74 MET A CA 1
ATOM 570 C C . MET A 1 74 ? -8.278 6.170 8.658 1.00 91.50 74 MET A C 1
ATOM 572 O O . MET A 1 74 ? -7.401 5.581 9.289 1.00 91.50 74 MET A O 1
ATOM 576 N N . PRO A 1 75 ? -8.828 7.305 9.132 1.00 87.88 75 PRO A N 1
ATOM 577 C CA . PRO A 1 75 ? -8.339 7.982 10.339 1.00 87.88 75 PRO A CA 1
ATOM 578 C C . PRO A 1 75 ? -8.537 7.184 11.636 1.00 87.88 75 PRO A C 1
ATOM 580 O O . PRO A 1 75 ? -7.761 7.360 12.572 1.00 87.88 75 PRO A O 1
ATOM 583 N N . GLU A 1 76 ? -9.543 6.309 11.675 1.00 85.62 76 GLU A N 1
ATOM 584 C CA . GLU A 1 76 ? -9.893 5.490 12.845 1.00 85.62 76 GLU A CA 1
ATOM 585 C C . GLU A 1 76 ? -9.161 4.136 12.879 1.00 85.62 76 GLU A C 1
ATOM 587 O O . GLU A 1 76 ? -9.268 3.392 13.851 1.00 85.62 76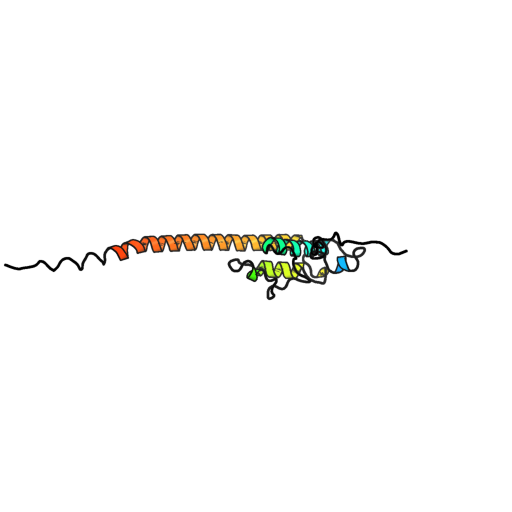 GLU A O 1
ATOM 592 N N . GLU A 1 77 ? -8.411 3.803 11.824 1.00 86.19 77 GLU A N 1
ATOM 593 C CA . GLU A 1 77 ? -7.747 2.509 11.680 1.00 86.19 77 GLU A CA 1
ATOM 594 C C . GLU A 1 77 ? -6.250 2.597 11.983 1.00 86.19 77 GLU A C 1
ATOM 596 O O . GLU A 1 77 ? -5.579 3.608 11.751 1.00 86.19 77 GLU A O 1
ATOM 601 N N . TYR A 1 78 ? -5.683 1.490 12.458 1.00 88.56 78 TYR A N 1
ATOM 602 C CA . TYR A 1 78 ? -4.245 1.390 12.672 1.00 88.56 78 TYR A CA 1
ATOM 603 C C . TYR A 1 78 ? -3.507 1.125 11.349 1.00 88.56 78 TYR A C 1
ATOM 605 O O . TYR A 1 78 ? -3.462 -0.005 10.857 1.00 88.56 78 TYR A O 1
ATOM 613 N N . THR A 1 79 ? -2.885 2.159 10.771 1.00 93.69 79 THR A N 1
ATOM 614 C CA . THR A 1 79 ? -2.216 2.064 9.456 1.00 93.69 79 THR A CA 1
ATOM 615 C C . THR A 1 79 ? -0.694 1.961 9.518 1.00 93.69 79 THR A C 1
ATOM 617 O O . THR A 1 79 ? -0.076 1.629 8.515 1.00 93.69 79 THR A O 1
ATOM 620 N N . THR A 1 80 ? -0.055 2.206 10.667 1.00 94.06 80 THR A N 1
ATOM 621 C CA . THR A 1 80 ? 1.398 2.460 10.737 1.00 94.06 80 THR A CA 1
ATOM 622 C C . THR A 1 80 ? 2.269 1.347 10.146 1.00 94.06 80 THR A C 1
ATOM 624 O O . THR A 1 80 ? 3.202 1.631 9.401 1.00 94.06 80 THR A O 1
ATOM 627 N N . THR A 1 81 ? 1.995 0.074 10.441 1.00 95.06 81 THR A N 1
ATOM 628 C CA . THR A 1 81 ? 2.802 -1.034 9.893 1.00 95.06 81 THR A CA 1
ATOM 629 C C . THR A 1 81 ? 2.552 -1.251 8.401 1.00 95.06 81 THR A C 1
ATOM 631 O O . THR A 1 81 ? 3.484 -1.588 7.666 1.00 95.06 81 THR A O 1
ATOM 634 N N . LEU A 1 82 ? 1.327 -0.991 7.939 1.00 97.00 82 LEU A N 1
ATOM 635 C CA . LEU A 1 82 ? 0.976 -1.011 6.524 1.00 97.00 82 LEU A CA 1
ATOM 636 C C . LEU A 1 82 ? 1.612 0.164 5.765 1.00 97.00 82 LEU A C 1
ATOM 638 O O . LEU A 1 82 ? 2.094 -0.022 4.653 1.00 97.00 82 LEU A O 1
ATOM 642 N N . ASP A 1 83 ? 1.702 1.343 6.381 1.00 97.50 83 ASP A N 1
ATOM 643 C CA . ASP A 1 83 ? 2.378 2.519 5.827 1.00 97.50 83 ASP A CA 1
ATOM 644 C C . ASP A 1 83 ? 3.862 2.243 5.548 1.00 97.50 83 ASP A C 1
ATOM 646 O O . ASP A 1 83 ? 4.379 2.585 4.479 1.00 97.50 83 ASP A O 1
ATOM 650 N N . VAL A 1 84 ? 4.548 1.584 6.486 1.00 97.81 84 VAL A N 1
ATOM 651 C CA . VAL A 1 84 ? 5.945 1.165 6.300 1.00 97.81 84 VAL A CA 1
ATOM 652 C C . VAL A 1 84 ? 6.040 0.121 5.186 1.00 97.81 84 VAL A C 1
ATOM 654 O O . VAL A 1 84 ? 6.888 0.245 4.310 1.00 97.81 84 VAL A O 1
ATOM 657 N N . LEU A 1 85 ? 5.138 -0.867 5.156 1.00 98.25 85 LEU A N 1
ATOM 658 C CA . LEU A 1 85 ? 5.115 -1.875 4.090 1.00 98.25 85 LEU A CA 1
ATOM 659 C C . LEU A 1 85 ? 4.937 -1.248 2.699 1.00 98.25 85 LEU A C 1
ATOM 661 O O . LEU A 1 85 ? 5.690 -1.576 1.786 1.00 98.25 85 LEU A O 1
ATOM 665 N N . LEU A 1 86 ? 3.987 -0.326 2.534 1.00 98.06 86 LEU A N 1
ATOM 666 C CA . LEU A 1 86 ? 3.778 0.371 1.263 1.00 98.06 86 LEU A CA 1
ATOM 667 C C . LEU A 1 86 ? 4.988 1.227 0.869 1.00 98.06 86 LEU A C 1
ATOM 669 O O . LEU A 1 86 ? 5.321 1.293 -0.315 1.00 98.06 86 LEU A O 1
ATOM 673 N N . THR A 1 87 ? 5.662 1.851 1.838 1.00 98.12 87 THR A N 1
ATOM 674 C CA . THR A 1 87 ? 6.900 2.612 1.597 1.00 98.12 87 THR A CA 1
ATOM 675 C C . THR A 1 87 ? 7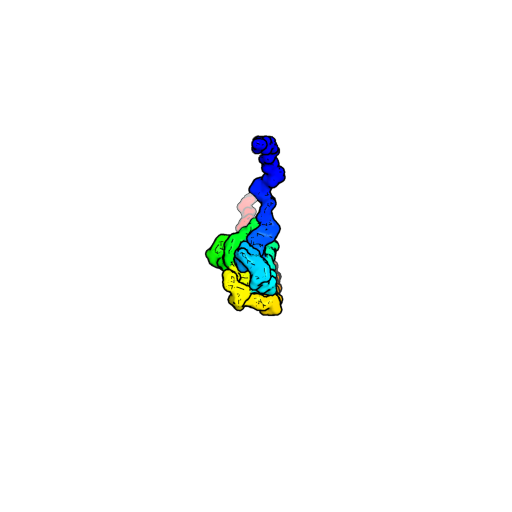.994 1.702 1.034 1.00 98.12 87 THR A C 1
ATOM 677 O O . THR A 1 87 ? 8.596 2.026 0.013 1.00 98.12 87 THR A O 1
ATOM 680 N N . ASP A 1 88 ? 8.205 0.533 1.638 1.00 98.12 88 ASP A N 1
ATOM 681 C CA . ASP A 1 88 ? 9.244 -0.416 1.216 1.00 98.12 88 ASP A CA 1
ATOM 682 C C . ASP A 1 88 ? 8.929 -1.043 -0.153 1.00 98.12 88 ASP A C 1
ATOM 684 O O . ASP A 1 88 ? 9.790 -1.136 -1.024 1.00 98.12 88 ASP A O 1
ATOM 688 N N . CYS A 1 89 ? 7.670 -1.414 -0.408 1.00 98.19 89 CYS A N 1
ATOM 689 C CA . CYS A 1 89 ? 7.264 -1.970 -1.704 1.00 98.19 89 CYS A CA 1
ATOM 690 C C . CYS A 1 89 ? 7.388 -0.973 -2.863 1.00 98.19 89 CYS A C 1
ATOM 692 O O . CYS A 1 89 ? 7.474 -1.381 -4.020 1.00 98.19 89 CYS A O 1
ATOM 694 N N . THR A 1 90 ? 7.358 0.329 -2.575 1.00 97.31 90 THR A N 1
ATOM 695 C CA . THR A 1 90 ? 7.368 1.381 -3.599 1.00 97.31 90 THR A CA 1
ATOM 696 C C . THR A 1 90 ? 8.713 2.093 -3.726 1.00 97.31 90 THR A C 1
ATOM 698 O O . THR A 1 90 ? 8.782 3.148 -4.361 1.00 97.31 90 THR A O 1
ATOM 701 N N . GLN A 1 91 ? 9.789 1.514 -3.179 1.00 97.25 91 GLN A N 1
ATOM 702 C CA . GLN A 1 91 ? 11.145 2.034 -3.353 1.00 97.25 91 GLN A CA 1
ATOM 703 C C . GLN A 1 91 ? 11.517 2.167 -4.832 1.00 97.25 91 GLN A C 1
ATOM 705 O O . GLN A 1 91 ? 11.127 1.360 -5.683 1.00 97.25 91 GLN A O 1
ATOM 710 N N . HIS A 1 92 ? 12.270 3.225 -5.142 1.00 93.25 92 HIS A N 1
ATOM 711 C CA . HIS A 1 92 ? 12.705 3.493 -6.513 1.00 93.25 92 HIS A CA 1
ATOM 712 C C . HIS A 1 92 ? 13.648 2.396 -7.010 1.00 93.25 92 HIS A C 1
ATOM 714 O O . HIS A 1 92 ? 13.432 1.875 -8.104 1.00 93.25 92 HIS A O 1
ATOM 720 N N . ASP A 1 93 ? 14.612 2.008 -6.172 1.00 94.81 93 ASP A N 1
ATOM 721 C CA . ASP A 1 93 ? 15.512 0.888 -6.429 1.00 94.81 93 ASP A CA 1
ATOM 722 C C . ASP A 1 93 ? 14.764 -0.451 -6.252 1.00 94.81 93 ASP A C 1
ATOM 724 O O . ASP A 1 93 ? 14.214 -0.697 -5.174 1.00 94.81 93 ASP A O 1
ATOM 728 N N . PRO A 1 94 ? 14.710 -1.318 -7.283 1.00 95.31 94 PRO A N 1
ATOM 729 C CA . PRO A 1 94 ? 14.096 -2.640 -7.185 1.00 95.31 94 PRO A CA 1
ATOM 730 C C . PRO A 1 94 ? 14.698 -3.544 -6.101 1.00 95.31 94 PRO A C 1
ATOM 732 O O . PRO A 1 94 ? 13.974 -4.379 -5.566 1.00 95.31 94 PRO A O 1
ATOM 735 N N . VAL A 1 95 ? 15.985 -3.388 -5.767 1.00 96.25 95 VAL A N 1
ATOM 736 C CA . VAL A 1 95 ? 16.690 -4.249 -4.795 1.00 96.25 95 VAL A CA 1
ATOM 737 C C . VAL A 1 95 ? 16.283 -3.943 -3.353 1.00 96.25 95 VAL A C 1
ATOM 739 O O . VAL A 1 95 ? 16.296 -4.828 -2.502 1.00 96.25 95 VAL A O 1
ATOM 742 N N . GLU A 1 96 ? 15.863 -2.707 -3.086 1.00 96.69 96 GLU A N 1
ATOM 743 C CA . GLU A 1 96 ? 15.381 -2.271 -1.770 1.00 96.69 96 GLU A CA 1
ATOM 744 C C . GLU A 1 96 ? 13.935 -2.717 -1.499 1.00 96.69 96 GLU A C 1
ATOM 746 O O . GLU A 1 96 ? 13.418 -2.551 -0.391 1.00 96.69 96 GLU A O 1
ATOM 751 N N . ARG A 1 97 ? 13.253 -3.282 -2.505 1.00 97.81 97 ARG A N 1
ATOM 752 C CA . ARG A 1 97 ? 11.886 -3.778 -2.350 1.00 97.81 97 ARG A CA 1
ATOM 753 C C . ARG A 1 97 ? 11.903 -5.152 -1.671 1.00 97.81 97 ARG A C 1
ATOM 755 O O . ARG A 1 97 ? 12.726 -6.002 -2.011 1.00 97.81 97 ARG A O 1
ATOM 762 N N . PRO A 1 98 ? 10.968 -5.417 -0.745 1.00 98.00 98 PRO A N 1
ATOM 763 C CA . PRO A 1 98 ? 10.840 -6.731 -0.135 1.00 98.00 98 PRO A CA 1
ATOM 764 C C . PRO A 1 98 ? 10.414 -7.781 -1.166 1.00 98.00 98 PRO A C 1
ATOM 766 O O . PRO A 1 98 ? 9.712 -7.480 -2.133 1.00 98.00 98 PRO A O 1
ATOM 769 N N . SER A 1 99 ? 10.768 -9.042 -0.919 1.00 97.88 99 SER A N 1
ATOM 770 C CA . SER A 1 99 ? 10.224 -10.153 -1.703 1.00 97.88 99 SER A CA 1
ATOM 771 C C . SER A 1 99 ? 8.725 -10.317 -1.449 1.00 97.88 99 SER A C 1
ATOM 773 O O . SER A 1 99 ? 8.211 -9.936 -0.393 1.00 97.88 99 SER A O 1
ATOM 775 N N . ILE A 1 100 ? 8.008 -10.951 -2.380 1.00 96.75 100 ILE A N 1
ATOM 776 C CA . ILE A 1 100 ? 6.567 -11.171 -2.212 1.00 96.75 100 ILE A CA 1
ATOM 777 C C . ILE A 1 100 ? 6.239 -11.983 -0.944 1.00 96.75 100 ILE A C 1
ATOM 779 O O . ILE A 1 100 ? 5.253 -11.694 -0.272 1.00 96.75 100 ILE A O 1
ATOM 783 N N . ASP A 1 101 ? 7.108 -12.915 -0.539 1.00 97.81 101 ASP A N 1
ATOM 784 C CA . ASP A 1 101 ? 6.952 -13.677 0.708 1.00 97.81 101 ASP A CA 1
ATOM 785 C C . ASP A 1 101 ? 7.028 -12.774 1.948 1.00 97.81 101 ASP A C 1
ATOM 787 O O . ASP A 1 101 ? 6.241 -12.913 2.889 1.00 97.81 101 ASP A O 1
ATOM 791 N N . GLN A 1 102 ? 7.952 -11.807 1.947 1.00 98.19 102 GLN A N 1
ATOM 792 C CA . GLN A 1 102 ? 8.061 -10.810 3.014 1.00 98.19 102 GLN A CA 1
ATOM 793 C C . GLN A 1 102 ? 6.835 -9.891 3.040 1.00 98.19 102 GLN A C 1
ATOM 795 O O . GLN A 1 102 ? 6.348 -9.565 4.125 1.00 98.19 102 GLN A O 1
ATOM 800 N N . VAL A 1 103 ? 6.312 -9.508 1.870 1.00 98.12 103 VAL A N 1
ATOM 801 C CA . VAL A 1 103 ? 5.078 -8.716 1.754 1.00 98.12 103 VAL A CA 1
ATOM 802 C C . VAL A 1 103 ? 3.894 -9.469 2.355 1.00 98.12 103 VAL A C 1
ATOM 804 O O . VAL A 1 103 ? 3.203 -8.920 3.212 1.00 98.12 103 VAL A O 1
ATOM 807 N N . VAL A 1 104 ? 3.686 -10.731 1.968 1.00 97.94 104 VAL A N 1
ATOM 808 C CA . VAL A 1 104 ? 2.594 -11.572 2.487 1.00 97.94 104 VAL A CA 1
ATOM 809 C C . VAL A 1 104 ? 2.688 -11.708 4.003 1.00 97.94 104 VAL A C 1
ATOM 811 O O . VAL A 1 104 ? 1.695 -11.489 4.698 1.00 97.94 104 VAL A O 1
ATOM 814 N N . LYS A 1 105 ? 3.880 -12.002 4.532 1.00 98.06 105 LYS A N 1
ATOM 815 C CA . LYS A 1 105 ? 4.099 -12.125 5.977 1.00 98.06 105 LYS A CA 1
ATOM 816 C C . LYS A 1 105 ? 3.729 -10.839 6.723 1.00 98.06 105 LYS A C 1
ATOM 818 O O . LYS A 1 105 ? 2.968 -10.887 7.687 1.00 98.06 105 LYS A O 1
ATOM 823 N N . ARG A 1 106 ? 4.228 -9.688 6.264 1.00 97.81 106 ARG A N 1
ATOM 824 C CA . ARG A 1 106 ? 3.972 -8.384 6.901 1.00 97.81 106 ARG A CA 1
ATOM 825 C C . ARG A 1 106 ? 2.505 -7.969 6.800 1.00 97.81 106 ARG A C 1
ATOM 827 O O . ARG A 1 106 ? 1.967 -7.393 7.741 1.00 97.81 106 ARG A O 1
ATOM 834 N N . LEU A 1 107 ? 1.841 -8.294 5.690 1.00 96.56 107 LEU A N 1
ATOM 835 C CA . LEU A 1 107 ? 0.414 -8.030 5.520 1.00 96.56 107 LEU A CA 1
ATOM 836 C C . LEU A 1 107 ? -0.434 -8.883 6.475 1.00 96.56 107 LEU A C 1
ATOM 838 O O . LEU A 1 107 ? -1.360 -8.368 7.094 1.00 96.56 107 LEU A O 1
ATOM 842 N N . GLN A 1 108 ? -0.090 -10.161 6.656 1.00 96.38 108 GLN A N 1
ATOM 843 C CA . GLN A 1 108 ? -0.740 -11.032 7.643 1.00 96.38 108 GLN A CA 1
ATOM 844 C C . GLN A 1 108 ? -0.532 -10.541 9.080 1.00 96.38 108 GLN A C 1
ATOM 846 O O . GLN A 1 108 ? -1.446 -10.628 9.897 1.00 96.38 108 GLN A O 1
ATOM 851 N N . GLU A 1 109 ? 0.659 -10.036 9.407 1.00 94.62 109 GLU A N 1
ATOM 852 C CA . GLU A 1 109 ? 0.936 -9.423 10.711 1.00 94.62 109 GLU A CA 1
ATOM 853 C C . GLU A 1 109 ? 0.079 -8.172 10.936 1.00 94.62 109 GLU A C 1
ATOM 855 O O . GLU A 1 109 ? -0.506 -8.023 12.007 1.00 94.62 109 GLU A O 1
ATOM 860 N N . TRP A 1 110 ? -0.063 -7.311 9.925 1.00 94.38 110 TRP A N 1
ATOM 861 C CA . TRP A 1 110 ? -0.944 -6.145 10.006 1.00 94.38 110 TRP A CA 1
ATOM 862 C C . TRP A 1 110 ? -2.413 -6.533 10.213 1.00 94.38 110 TRP A C 1
ATOM 864 O O . TRP A 1 110 ? -3.049 -5.984 11.111 1.00 94.38 110 TRP A O 1
ATOM 874 N N . LEU A 1 111 ? -2.929 -7.514 9.464 1.00 92.00 111 LEU A N 1
ATOM 875 C CA . LEU A 1 111 ? -4.310 -7.989 9.624 1.00 92.00 111 LEU A CA 1
ATOM 876 C C . LEU A 1 111 ? -4.591 -8.470 11.054 1.00 92.00 111 LEU A C 1
ATOM 878 O O . LEU A 1 111 ? -5.605 -8.097 11.631 1.00 92.00 111 LEU A O 1
ATOM 882 N N . LYS A 1 112 ? -3.656 -9.206 11.670 1.00 92.50 112 LYS A N 1
ATOM 883 C CA . LYS A 1 112 ? -3.781 -9.633 13.076 1.00 92.50 112 LYS A CA 1
ATOM 884 C C . LYS A 1 112 ? -3.862 -8.450 14.041 1.00 92.50 112 LYS A C 1
ATOM 886 O O . LYS A 1 112 ? -4.665 -8.471 14.965 1.00 92.50 112 LYS A O 1
ATOM 891 N N . ILE A 1 113 ? -3.042 -7.418 13.827 1.00 89.06 113 ILE A N 1
ATOM 892 C CA . ILE A 1 113 ? -3.039 -6.216 14.676 1.00 89.06 113 ILE A CA 1
ATOM 893 C C . ILE A 1 113 ? -4.377 -5.478 14.574 1.00 89.06 113 ILE A C 1
ATOM 895 O O . ILE A 1 113 ? -4.904 -5.034 15.596 1.00 89.06 113 ILE A O 1
ATOM 899 N N . VAL A 1 114 ? -4.916 -5.347 13.359 1.00 86.88 114 VAL A N 1
ATOM 900 C CA . VAL A 1 114 ? -6.212 -4.700 13.122 1.00 86.88 114 VAL A CA 1
ATOM 901 C C . VAL A 1 114 ? -7.340 -5.512 13.756 1.00 86.88 114 VAL A C 1
ATOM 903 O O . VAL A 1 114 ? -8.123 -4.940 14.508 1.00 86.88 114 VAL A O 1
ATOM 906 N N . ASP A 1 115 ? -7.385 -6.829 13.553 1.00 86.75 115 ASP A N 1
ATOM 907 C CA . ASP A 1 115 ? -8.407 -7.696 14.156 1.00 86.75 115 ASP A CA 1
ATOM 908 C C . ASP A 1 115 ? -8.395 -7.614 15.692 1.00 86.75 115 ASP A C 1
ATOM 910 O O . ASP A 1 115 ? -9.442 -7.436 16.318 1.00 86.75 115 ASP A O 1
ATOM 914 N N . ASP A 1 116 ? -7.212 -7.654 16.313 1.00 84.38 116 ASP A N 1
ATOM 915 C CA . ASP A 1 116 ? -7.059 -7.507 17.766 1.00 84.38 116 ASP A CA 1
ATOM 916 C C . ASP A 1 116 ? -7.484 -6.118 18.263 1.00 84.38 116 ASP A C 1
ATOM 918 O O . ASP A 1 116 ? -7.959 -5.966 19.393 1.00 84.38 116 ASP A O 1
ATOM 922 N N . PHE A 1 117 ? -7.271 -5.070 17.464 1.00 78.44 117 PHE A N 1
ATOM 923 C CA . PHE A 1 117 ? -7.725 -3.718 17.787 1.00 78.44 117 PHE A CA 1
ATOM 924 C C . PHE A 1 117 ? -9.252 -3.623 17.726 1.00 78.44 117 PHE A C 1
ATOM 926 O O . PHE A 1 117 ? -9.870 -3.159 18.682 1.00 78.44 117 PHE A O 1
ATOM 933 N N . GLN A 1 118 ? -9.869 -4.151 16.670 1.00 75.56 118 GLN A N 1
ATOM 934 C CA . GLN A 1 118 ? -11.324 -4.171 16.519 1.00 75.56 118 GLN A CA 1
ATOM 935 C C . GLN A 1 118 ? -11.999 -5.013 17.612 1.00 75.56 118 GLN A C 1
ATOM 937 O O . GLN A 1 118 ? -12.997 -4.586 18.197 1.00 75.56 118 GLN A O 1
ATOM 942 N N . LEU A 1 119 ? -11.418 -6.166 17.967 1.00 77.75 119 LEU A N 1
ATOM 943 C CA . LEU A 1 119 ? -11.902 -7.004 19.066 1.00 77.75 119 LEU A CA 1
ATOM 944 C C . LEU A 1 119 ? -11.832 -6.273 20.414 1.00 77.75 119 LEU A C 1
ATOM 946 O O . LEU A 1 119 ? -12.789 -6.321 21.192 1.00 77.75 119 LEU A O 1
ATOM 950 N N . ARG A 1 120 ? -10.721 -5.579 20.697 1.00 74.12 120 ARG A N 1
ATOM 951 C CA . ARG A 1 120 ? -10.573 -4.767 21.916 1.00 74.12 120 ARG A CA 1
ATOM 952 C C . ARG A 1 120 ? -11.585 -3.630 21.959 1.00 74.12 120 ARG A C 1
ATOM 954 O O . ARG A 1 120 ? -12.302 -3.526 22.949 1.00 74.12 120 ARG A O 1
ATOM 961 N N . ASN A 1 121 ? -11.719 -2.868 20.878 1.00 74.88 121 ASN A N 1
ATOM 962 C CA . ASN A 1 121 ? -12.674 -1.764 20.791 1.00 74.88 121 ASN A CA 1
ATOM 963 C C . ASN A 1 121 ? -14.119 -2.238 21.013 1.00 74.88 121 ASN A C 1
ATOM 965 O O . ASN A 1 121 ? -14.866 -1.627 21.777 1.00 74.88 121 ASN A O 1
ATOM 969 N N . ALA A 1 122 ? -14.518 -3.354 20.393 1.00 75.94 122 ALA A N 1
ATOM 970 C CA . ALA A 1 122 ? -15.857 -3.918 20.562 1.00 75.94 122 ALA A CA 1
ATOM 971 C C . ALA A 1 122 ? -16.126 -4.351 22.013 1.00 75.94 122 ALA A C 1
ATOM 973 O O . ALA A 1 122 ? -17.203 -4.086 22.561 1.00 75.94 122 ALA A O 1
ATOM 974 N N . ASN A 1 123 ? -15.138 -4.981 22.654 1.00 76.62 123 ASN A N 1
ATOM 975 C CA . ASN A 1 123 ? -15.240 -5.395 24.048 1.00 76.62 123 ASN A CA 1
ATOM 976 C C . ASN A 1 123 ? -15.325 -4.186 24.986 1.00 76.62 123 ASN A C 1
ATOM 978 O O . ASN A 1 123 ? -16.242 -4.131 25.804 1.00 76.62 123 ASN A O 1
ATOM 982 N N . GLU A 1 124 ? -14.450 -3.190 24.830 1.00 78.44 124 GLU A N 1
ATOM 983 C CA . GLU A 1 124 ? -14.480 -1.945 25.610 1.00 78.44 124 GLU A CA 1
ATOM 984 C C . GLU A 1 124 ? -15.829 -1.226 25.482 1.00 78.44 124 GLU A C 1
ATOM 986 O O . GLU A 1 124 ? -16.379 -0.747 26.477 1.00 78.44 124 GLU A O 1
ATOM 991 N N . TRP A 1 125 ? -16.428 -1.221 24.289 1.00 71.88 125 TRP A N 1
ATOM 992 C CA . TRP A 1 125 ? -17.737 -0.607 24.075 1.00 71.88 125 TRP A CA 1
ATOM 993 C C . TRP A 1 125 ? -18.891 -1.376 24.728 1.00 71.88 125 TRP A C 1
ATOM 995 O O . TRP A 1 125 ? -19.830 -0.771 25.259 1.00 71.88 125 TRP A O 1
ATOM 1005 N N . SER A 1 126 ? -18.810 -2.709 24.762 1.00 73.25 126 SER A N 1
ATOM 1006 C CA . SER A 1 126 ? -19.716 -3.554 25.550 1.00 73.25 126 SER A CA 1
ATOM 1007 C C . SER A 1 126 ? -19.579 -3.276 27.053 1.00 73.25 126 SER A C 1
ATOM 1009 O O . SER A 1 126 ? -20.594 -3.122 27.739 1.00 73.25 126 SER A O 1
ATOM 1011 N N . GLU A 1 127 ? -18.349 -3.177 27.566 1.00 81.75 127 GLU A N 1
ATOM 1012 C CA . GLU A 1 127 ? -18.074 -2.846 28.971 1.00 81.75 127 GLU A CA 1
ATOM 1013 C C . GLU A 1 127 ? -18.648 -1.474 29.339 1.00 81.75 127 GLU A C 1
ATOM 1015 O O . GLU A 1 127 ? -19.403 -1.359 30.309 1.00 81.75 127 GLU A O 1
ATOM 1020 N N . PHE A 1 128 ? -18.379 -0.452 28.522 1.00 78.88 128 PHE A N 1
ATOM 1021 C CA . PHE A 1 128 ? -18.923 0.894 28.697 1.00 78.88 128 PHE A CA 1
ATOM 1022 C C . PHE A 1 128 ? -20.456 0.891 28.694 1.00 78.88 128 PHE A C 1
ATOM 1024 O O . PHE A 1 128 ? -21.089 1.409 29.613 1.00 78.88 128 PHE A O 1
ATOM 1031 N N . SER A 1 129 ? -21.074 0.234 27.709 1.00 70.69 129 SER A N 1
ATOM 1032 C CA . SER A 1 129 ? -22.534 0.126 27.606 1.00 70.69 129 SER A CA 1
ATOM 1033 C C . SER A 1 129 ? -23.151 -0.569 28.822 1.00 70.69 129 SER A C 1
ATOM 1035 O O . SER A 1 129 ? -24.231 -0.187 29.285 1.00 70.69 129 SER A O 1
ATOM 1037 N N . ARG A 1 130 ? -22.479 -1.592 29.363 1.00 78.62 130 ARG A N 1
ATOM 1038 C CA . ARG A 1 130 ? -22.911 -2.296 30.575 1.00 78.62 130 ARG A CA 1
ATOM 1039 C C . ARG A 1 130 ? -22.788 -1.410 31.809 1.00 78.62 130 ARG A C 1
ATOM 1041 O O . ARG A 1 130 ? -23.738 -1.357 32.589 1.00 78.62 130 ARG A O 1
ATOM 1048 N N . ALA A 1 131 ? -21.676 -0.693 31.950 1.00 78.88 131 ALA A N 1
ATOM 1049 C CA . ALA A 1 131 ? -21.457 0.258 33.034 1.00 78.88 131 ALA A CA 1
ATOM 1050 C C . ALA A 1 131 ? -22.509 1.378 33.010 1.00 78.88 131 ALA A C 1
ATOM 1052 O O . ALA A 1 131 ? -23.173 1.621 34.016 1.00 78.88 131 ALA A O 1
ATOM 1053 N N . CYS A 1 132 ? -22.763 1.987 31.846 1.00 74.31 132 CYS A N 1
ATOM 1054 C CA . CYS A 1 132 ? -23.827 2.978 31.687 1.00 74.31 132 CYS A CA 1
ATOM 1055 C C . CYS A 1 132 ? -25.202 2.405 32.050 1.00 74.31 132 CYS A C 1
ATOM 1057 O O . CYS A 1 132 ? -25.938 3.036 32.802 1.00 74.31 132 CYS A O 1
ATOM 1059 N N . ARG A 1 133 ? -25.546 1.192 31.593 1.00 75.06 133 ARG A N 1
ATOM 1060 C CA . ARG A 1 133 ? -26.829 0.543 31.922 1.00 75.06 133 ARG A CA 1
ATOM 1061 C C . ARG A 1 133 ? -27.020 0.328 33.425 1.00 75.06 133 ARG A C 1
ATOM 1063 O O . ARG A 1 133 ? -28.138 0.468 33.911 1.00 75.06 133 ARG A O 1
ATOM 1070 N N . GLN A 1 134 ? -25.951 0.010 34.151 1.00 73.19 134 GLN A N 1
ATOM 1071 C CA . GLN A 1 134 ? -25.973 -0.154 35.609 1.00 73.19 134 GLN A CA 1
ATOM 1072 C C . GLN A 1 134 ? -26.056 1.178 36.368 1.00 73.19 134 GLN A C 1
ATOM 1074 O O . GLN A 1 134 ? -26.470 1.181 37.521 1.00 73.19 134 GLN A O 1
ATOM 1079 N N . LEU A 1 135 ? -25.705 2.298 35.729 1.00 60.69 135 LEU A N 1
ATOM 1080 C CA . LEU A 1 135 ? -25.804 3.648 36.295 1.00 60.69 135 LEU A CA 1
ATOM 1081 C C . LEU A 1 135 ? -27.170 4.317 36.038 1.00 60.69 135 LEU A C 1
ATOM 1083 O O . LEU A 1 135 ? -27.542 5.238 36.764 1.00 60.69 135 LEU A O 1
ATOM 1087 N N . ILE A 1 136 ? -27.954 3.838 35.061 1.00 61.19 136 ILE A N 1
ATOM 1088 C CA . ILE A 1 136 ? -29.311 4.344 34.760 1.00 61.19 136 ILE A CA 1
ATOM 1089 C C . ILE A 1 136 ? -30.285 4.301 35.966 1.00 61.19 136 ILE A C 1
ATOM 1091 O O . ILE A 1 136 ? -31.085 5.232 36.080 1.00 61.19 136 ILE A O 1
ATOM 1095 N N . PRO A 1 137 ? -30.236 3.341 36.916 1.00 56.59 137 PRO A N 1
ATOM 1096 C CA . PRO A 1 137 ? -31.127 3.366 38.078 1.00 56.59 137 PRO A CA 1
ATOM 1097 C C . PRO A 1 137 ? -30.876 4.523 39.064 1.00 56.59 137 PRO A C 1
ATOM 1099 O O . PRO A 1 137 ? -31.753 4.813 39.867 1.00 56.59 137 PRO A O 1
ATOM 1102 N N . MET A 1 138 ? -29.741 5.235 39.016 1.00 44.91 138 MET A N 1
ATOM 1103 C CA . MET A 1 138 ? -29.442 6.293 40.002 1.00 44.91 138 MET A CA 1
ATOM 1104 C C . MET A 1 138 ? -30.064 7.666 39.697 1.00 44.91 138 MET A C 1
ATOM 1106 O O . MET A 1 138 ? -30.127 8.505 40.594 1.00 44.91 138 MET A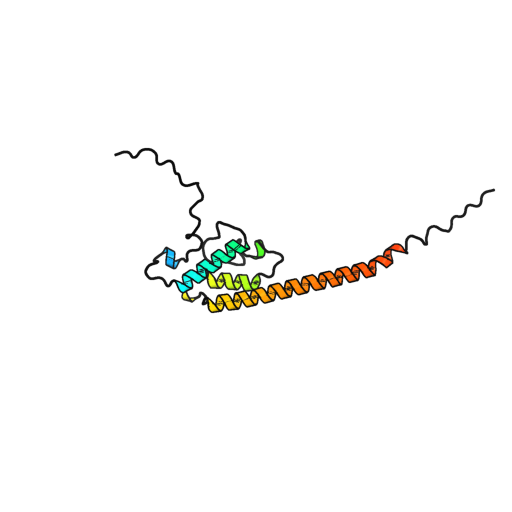 O 1
ATOM 1110 N N . MET A 1 139 ? -30.536 7.927 38.471 1.00 51.19 139 MET A N 1
ATOM 1111 C CA . MET A 1 139 ? -31.132 9.232 38.117 1.00 51.19 139 MET A CA 1
ATOM 1112 C C . MET A 1 139 ? -32.666 9.267 38.209 1.00 51.19 139 MET A C 1
ATOM 1114 O O . MET A 1 139 ? -33.251 10.344 38.127 1.00 51.19 139 MET A O 1
ATOM 1118 N N . ALA A 1 140 ? -33.329 8.121 38.400 1.00 51.06 140 ALA A N 1
ATOM 1119 C CA . ALA A 1 140 ? -34.792 8.049 38.476 1.00 51.06 140 ALA A CA 1
ATOM 1120 C C . ALA A 1 140 ? -35.357 8.288 39.892 1.00 51.06 140 ALA A C 1
ATOM 1122 O O . ALA A 1 140 ? -36.531 8.629 40.028 1.00 51.06 140 ALA A O 1
ATOM 1123 N N . GLU A 1 141 ? -34.548 8.157 40.949 1.00 50.94 141 GLU A N 1
ATOM 1124 C CA . GLU A 1 141 ? -35.053 8.212 42.331 1.00 50.94 141 GLU A CA 1
ATOM 1125 C C . GLU A 1 141 ? -34.941 9.596 42.999 1.00 50.94 141 GLU A C 1
ATOM 1127 O O . GLU A 1 141 ? -35.656 9.871 43.963 1.00 50.94 141 GLU A O 1
ATOM 1132 N N . THR A 1 142 ? -34.146 10.534 42.471 1.00 47.78 142 THR A N 1
ATOM 1133 C CA . THR A 1 142 ? -33.961 11.856 43.107 1.00 47.78 142 THR A CA 1
ATOM 1134 C C . THR A 1 142 ? -35.048 12.885 42.778 1.00 47.78 142 THR A C 1
ATOM 1136 O O . THR A 1 142 ? -35.122 13.916 43.442 1.00 47.78 142 THR A O 1
ATOM 1139 N N . SER A 1 143 ? -35.956 12.609 41.832 1.00 43.06 143 SER A N 1
ATOM 1140 C CA . SER A 1 143 ? -37.057 13.530 41.495 1.00 43.06 143 SER A CA 1
ATOM 1141 C C . SER A 1 143 ? -38.347 13.315 42.306 1.00 43.06 143 SER A C 1
ATOM 1143 O O . SER A 1 143 ? -39.219 14.182 42.276 1.00 43.06 143 SER A O 1
ATOM 1145 N N . CYS A 1 144 ? -38.516 12.199 43.030 1.00 44.25 144 CYS A N 1
ATOM 1146 C CA . CYS A 1 144 ? -39.795 11.882 43.696 1.00 44.25 144 CYS A CA 1
ATOM 1147 C C . CYS A 1 144 ? -39.867 12.329 45.175 1.00 44.25 144 CYS A C 1
ATOM 1149 O O . CYS A 1 144 ? -40.956 12.430 45.740 1.00 44.25 144 CYS A O 1
ATOM 1151 N N . ALA A 1 145 ? -38.734 12.651 45.808 1.00 44.75 145 ALA A N 1
ATOM 1152 C CA . ALA A 1 145 ? -38.685 12.958 47.243 1.00 44.75 145 ALA A CA 1
ATOM 1153 C C . ALA A 1 145 ? -38.971 14.432 47.619 1.00 44.75 145 ALA A C 1
ATOM 1155 O O . ALA A 1 145 ? -39.153 14.720 48.798 1.00 44.75 145 ALA A O 1
ATOM 1156 N N . ALA A 1 146 ? -39.053 15.369 46.664 1.00 44.28 146 ALA A N 1
ATOM 1157 C CA . ALA A 1 146 ? -39.227 16.802 46.963 1.00 44.28 146 ALA A CA 1
ATOM 1158 C C . ALA A 1 146 ? -40.678 17.330 46.872 1.00 44.28 146 ALA A C 1
ATOM 1160 O O . ALA A 1 146 ? -40.924 18.484 47.207 1.00 44.28 146 ALA A O 1
ATOM 1161 N N . ALA A 1 147 ? -41.653 16.517 46.445 1.00 49.12 147 ALA A N 1
ATOM 1162 C CA . ALA A 1 147 ? -42.996 16.999 46.081 1.00 49.12 147 ALA A CA 1
ATOM 1163 C C . ALA A 1 147 ? -44.131 16.640 47.070 1.00 49.12 147 ALA A C 1
ATOM 1165 O O . ALA A 1 147 ? -45.295 16.698 46.688 1.00 49.12 147 ALA A O 1
ATOM 1166 N N . LYS A 1 148 ? -43.836 16.249 48.322 1.00 49.47 148 LYS A N 1
ATOM 1167 C CA . LYS A 1 148 ? -44.862 15.753 49.274 1.00 49.47 148 LYS A CA 1
ATOM 1168 C C . LYS A 1 148 ? -45.064 16.564 50.564 1.00 49.47 148 LYS A C 1
ATOM 1170 O O . LYS A 1 148 ? -45.625 16.026 51.504 1.00 49.47 148 LYS A O 1
ATOM 1175 N N . ASN A 1 149 ? -44.660 17.836 50.630 1.00 48.12 149 ASN A N 1
ATOM 1176 C CA . ASN A 1 149 ? -44.875 18.668 51.831 1.00 48.12 149 ASN A CA 1
ATOM 1177 C C . ASN A 1 149 ? -45.481 20.048 51.526 1.00 48.12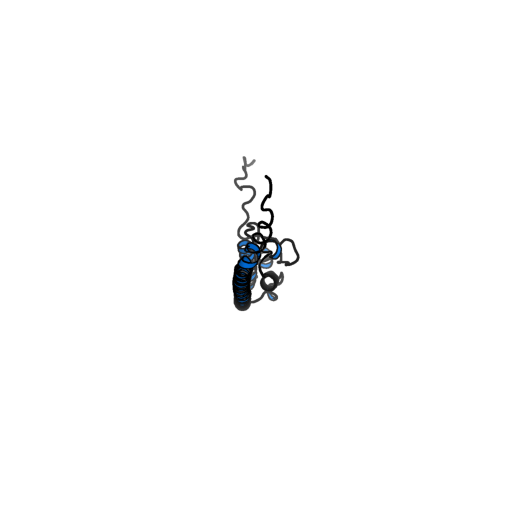 149 ASN A C 1
ATOM 1179 O O . ASN A 1 149 ? -44.974 21.069 51.982 1.00 48.12 149 ASN A O 1
ATOM 1183 N N . VAL A 1 150 ? -46.583 20.086 50.776 1.00 51.41 150 VAL A N 1
ATOM 1184 C CA . VAL A 1 150 ? -47.505 21.232 50.817 1.00 51.41 150 VAL A CA 1
ATOM 1185 C C . VAL A 1 150 ? -48.932 20.688 50.810 1.00 51.41 150 VAL A C 1
ATOM 1187 O O . VAL A 1 150 ? -49.590 20.690 49.775 1.00 51.41 150 VAL A O 1
ATOM 1190 N N . ASP A 1 151 ? -49.392 20.190 51.961 1.00 43.88 151 ASP A N 1
ATOM 1191 C CA . ASP A 1 151 ? -50.828 20.061 52.204 1.00 43.88 151 ASP A CA 1
ATOM 1192 C C . ASP A 1 151 ? -51.344 21.361 52.825 1.00 43.88 151 ASP A C 1
ATOM 1194 O O . ASP A 1 151 ? -50.866 21.866 53.842 1.00 43.88 151 ASP A O 1
ATOM 1198 N N . PHE A 1 152 ? -52.291 21.916 52.089 1.00 40.91 152 PHE A N 1
ATOM 1199 C CA . PHE A 1 152 ? -52.956 23.194 52.213 1.00 40.91 152 PHE A CA 1
ATOM 1200 C C . PHE A 1 152 ? -53.918 23.155 53.409 1.00 40.91 152 PHE A C 1
ATOM 1202 O O . PHE A 1 152 ? -54.926 22.451 53.368 1.00 40.91 152 PHE A O 1
ATOM 1209 N N . SER A 1 153 ? -53.635 23.908 54.476 1.00 43.12 153 SER A N 1
ATOM 1210 C CA . SER A 1 153 ? -54.686 24.312 55.411 1.00 43.12 153 SER A CA 1
ATOM 1211 C C . SER A 1 153 ? -55.334 25.574 54.860 1.00 43.12 153 SER A C 1
ATOM 1213 O O . SER A 1 153 ? -54.640 26.553 54.611 1.00 43.12 153 SER A O 1
ATOM 1215 N N . LEU A 1 154 ? -56.648 25.546 54.651 1.00 40.44 154 LEU A N 1
ATOM 1216 C CA . LEU A 1 154 ? -57.499 26.733 54.626 1.00 40.44 154 LEU A CA 1
ATOM 1217 C C . LEU A 1 154 ? -58.956 26.286 54.817 1.00 40.44 154 LEU A C 1
ATOM 1219 O O . LEU A 1 154 ? -59.533 25.656 53.937 1.00 40.44 154 LEU A O 1
ATOM 1223 N N . SER A 1 155 ? -59.452 26.642 56.008 1.00 45.00 155 SER A N 1
ATOM 1224 C CA . SER A 1 155 ? -60.822 27.048 56.372 1.00 45.00 155 SER A CA 1
ATOM 1225 C C . SER A 1 155 ? -61.994 26.121 56.060 1.00 45.00 155 SER A C 1
ATOM 1227 O O . SER A 1 155 ? -62.460 26.102 54.903 1.00 45.00 155 SER A O 1
#

Sequence (155 aa):
MKYPDLTPITKPRRDVGAKFTMAPEMRREAAGADGLPADVFSFAKTLWIFLTGEPLGFDGPYVALSRVGLKNFMPEEYTTTLDVLLTDCTQHDPVERPSIDQVVKRLQEWLKIVDDFQLRNANEWSEFSRACRQLIPMMAETSCAAAKNVDFSLS

Organism: NCBI:txid481146

pLDDT: mean 79.91, std 19.07, range [40.44, 98.25]

InterPro domains:
  IPR000719 Protein kinase domain [PS50011] (1-111)
  IPR011009 Protein kinase-like domain superfamily [SSF56112] (13-113)

Secondary structure (DSSP, 8-state):
-PPP-----S-TT---SSTTTS-HHHHHHTTTS-HHHHHHHHHHHHHHHHHH--TT--SSS--TTSTT-GGGT-TTS--HHHHHHHHHHT-SSGGGSPPHHHHHHHHHHHHHHHHHHHHHHHHHHHHHHHHHHHHGGGSSSTTSTTSS-------